Protein AF-A0A4U9DCT5-F1 (afdb_monomer)

InterPro domains:
  IPR035994 Nucleoside phosphorylase superfamily [G3DSA:3.40.50.1580] (1-53)
  IPR035994 Nucleoside phosphorylase superfamily [SSF53167] (1-53)

Sequence (53 aa):
MGACTDSKVNRLRFKDHDFAAIADFGMVRNAVDAAKALGVDARVGNIFSADLF

Organism: Raoultella terrigena (NCBI:txid577)

Radius of gyration: 14.42 Å; Cα contacts (8 Å, |Δi|>4): 53; chains: 1; bounding box: 31×26×34 Å

Secondary structure (DSSP, 8-state):
-EEEE--HHHHHHTTTPPP-EE--HHHHHHHHHHHHHTT-------EEE-S--

Nearest PDB structures (foldseek):
  1a69-assembly1_C  TM=9.115E-01  e=7.858E-07  Escherichia coli
  5mx6-assembly1_F  TM=9.066E-01  e=2.681E-04  Helicobacter pylori
  8d38-assembly1_B  TM=9.320E-01  e=1.587E-03  Geobacillus stearothermophilus
  4m3n-assembly1_A  TM=9.029E-01  e=1.194E-03  Meiothermus ruber DSM 1279
  4m7w-assembly1_A  TM=9.195E-01  e=2.431E-03  Leptotrichia buccalis C-1013-b

Mean predicted aligned error: 5.9 Å

pLDDT: mean 83.71, std 12.02, range [62.5, 98.12]

Structure (mmCIF, N/CA/C/O backbone):
data_AF-A0A4U9DCT5-F1
#
_entry.id   AF-A0A4U9DCT5-F1
#
loop_
_atom_site.group_PDB
_atom_site.id
_atom_site.type_symbol
_atom_site.label_atom_id
_atom_site.label_alt_id
_atom_site.label_comp_id
_atom_site.label_asym_id
_atom_site.label_entity_id
_atom_site.label_seq_id
_atom_site.pdbx_PDB_ins_code
_atom_site.Cartn_x
_atom_site.Cartn_y
_atom_site.Cartn_z
_atom_site.occupancy
_atom_site.B_iso_or_equiv
_atom_site.auth_seq_id
_atom_site.auth_comp_id
_atom_site.auth_asym_id
_atom_site.auth_atom_id
_atom_site.pdbx_PDB_model_num
ATOM 1 N N . MET A 1 1 ? -4.102 -2.724 -3.378 1.00 76.19 1 MET A N 1
ATOM 2 C CA . MET A 1 1 ? -3.382 -1.436 -3.321 1.00 76.19 1 MET A CA 1
ATOM 3 C C . MET A 1 1 ? -2.117 -1.608 -4.135 1.00 76.19 1 MET A C 1
ATOM 5 O O . MET A 1 1 ? -1.342 -2.501 -3.810 1.00 76.19 1 MET A O 1
ATOM 9 N N . GLY A 1 2 ? -1.973 -0.857 -5.223 1.00 75.88 2 GLY A N 1
ATOM 10 C CA . GLY A 1 2 ? -0.804 -0.925 -6.096 1.00 75.88 2 GLY A CA 1
ATOM 11 C C . GLY A 1 2 ? -0.049 0.399 -6.136 1.00 75.88 2 GLY A C 1
ATOM 12 O O . GLY A 1 2 ? -0.646 1.460 -5.949 1.00 75.88 2 GLY A O 1
ATOM 13 N N . ALA A 1 3 ? 1.251 0.337 -6.394 1.00 75.00 3 ALA A N 1
ATOM 14 C CA . ALA A 1 3 ? 2.074 1.498 -6.686 1.00 75.00 3 ALA A CA 1
ATOM 15 C C . ALA A 1 3 ? 2.683 1.369 -8.086 1.00 75.00 3 ALA A C 1
ATOM 17 O O . ALA A 1 3 ? 3.194 0.309 -8.461 1.00 75.00 3 ALA A O 1
ATOM 18 N N . CYS A 1 4 ? 2.632 2.467 -8.835 1.00 74.81 4 CYS A N 1
ATOM 19 C CA . CYS A 1 4 ? 3.397 2.658 -10.064 1.00 74.81 4 CYS A CA 1
ATOM 20 C C . CYS A 1 4 ? 4.522 3.657 -9.781 1.00 74.81 4 CYS A C 1
ATOM 22 O O . CYS A 1 4 ? 4.353 4.545 -8.947 1.00 74.81 4 CYS A O 1
ATOM 24 N N . THR A 1 5 ? 5.654 3.537 -10.469 1.00 67.94 5 THR A N 1
ATOM 25 C CA . THR A 1 5 ? 6.803 4.428 -10.267 1.00 67.94 5 THR A CA 1
ATOM 26 C C . THR A 1 5 ? 7.425 4.834 -11.595 1.00 67.94 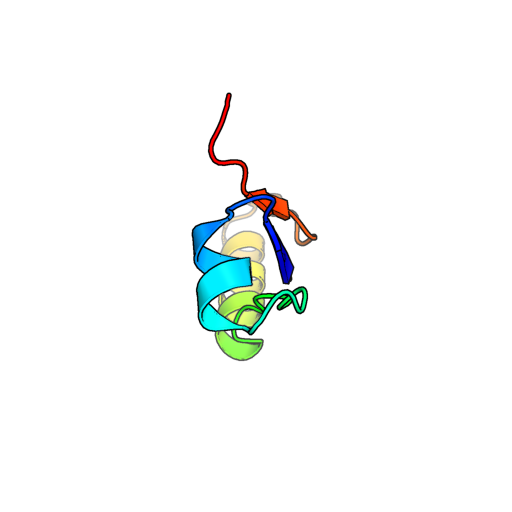5 THR A C 1
ATOM 28 O O . THR A 1 5 ? 7.421 4.048 -12.540 1.00 67.94 5 THR A O 1
ATOM 31 N N . ASP A 1 6 ? 7.959 6.052 -11.664 1.00 67.81 6 ASP A N 1
ATOM 32 C CA . ASP A 1 6 ? 8.823 6.514 -12.755 1.00 67.81 6 ASP A CA 1
ATOM 33 C C . ASP A 1 6 ? 10.313 6.234 -12.505 1.00 67.81 6 ASP A C 1
ATOM 35 O O . ASP A 1 6 ? 11.154 6.553 -13.352 1.00 67.81 6 ASP A O 1
ATOM 39 N N . SER A 1 7 ? 10.655 5.607 -11.375 1.00 68.69 7 SER A N 1
ATOM 40 C CA . SER A 1 7 ? 12.042 5.399 -10.993 1.00 68.69 7 SER A CA 1
ATOM 41 C C . SER A 1 7 ? 12.783 4.526 -12.003 1.00 68.69 7 SER A C 1
ATOM 43 O O . SER A 1 7 ? 12.466 3.347 -12.221 1.00 68.69 7 SER A O 1
ATOM 45 N N . LYS A 1 8 ? 13.863 5.080 -12.569 1.00 64.00 8 LYS A N 1
ATOM 46 C CA . LYS A 1 8 ? 14.787 4.335 -13.440 1.00 64.00 8 LYS A CA 1
ATOM 47 C C . LYS A 1 8 ? 15.417 3.140 -12.727 1.00 64.00 8 LYS A C 1
ATOM 49 O O . LYS A 1 8 ? 15.784 2.179 -13.394 1.00 64.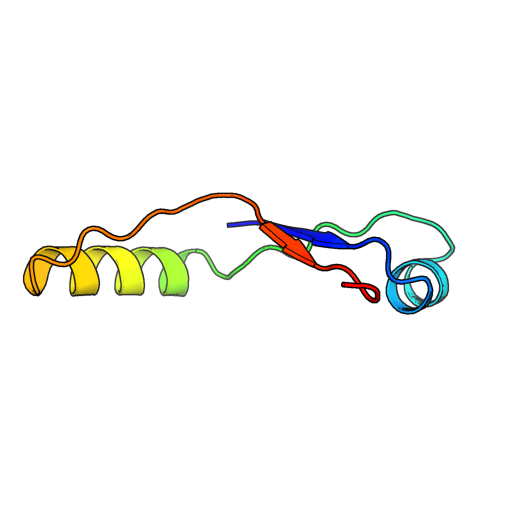00 8 LYS A O 1
ATOM 54 N N . VAL A 1 9 ? 15.505 3.158 -11.394 1.00 67.81 9 VAL A N 1
ATOM 55 C CA . VAL A 1 9 ? 16.026 2.033 -10.602 1.00 67.81 9 VAL A CA 1
ATOM 56 C C . VAL A 1 9 ? 15.139 0.797 -10.754 1.00 67.81 9 VAL A C 1
ATOM 58 O O . VAL A 1 9 ? 15.655 -0.318 -10.857 1.00 67.81 9 VAL A O 1
ATOM 61 N N . ASN A 1 10 ? 13.817 0.982 -10.810 1.00 63.91 10 ASN A N 1
ATOM 62 C CA . ASN A 1 10 ? 12.880 -0.125 -10.967 1.00 63.91 10 ASN A CA 1
ATOM 63 C C . ASN A 1 10 ? 12.991 -0.722 -12.379 1.00 63.91 10 ASN A C 1
ATOM 65 O O . ASN A 1 10 ? 13.167 -1.929 -12.531 1.00 63.91 10 ASN A O 1
ATOM 69 N N . ARG A 1 11 ? 13.034 0.133 -13.408 1.00 62.50 11 ARG A N 1
ATOM 70 C CA . ARG A 1 11 ? 13.242 -0.2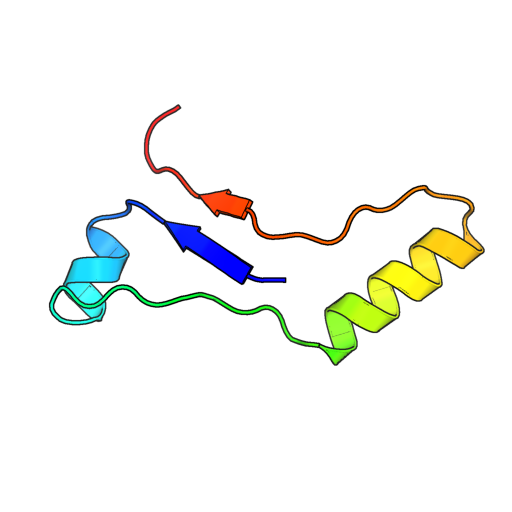99 -14.800 1.00 62.50 11 ARG A CA 1
ATOM 71 C C . ARG A 1 11 ? 14.575 -1.016 -15.005 1.00 62.50 11 ARG A C 1
ATOM 73 O O . ARG A 1 11 ? 14.601 -2.068 -15.632 1.00 62.50 11 ARG A O 1
ATOM 80 N N . LEU A 1 12 ? 15.662 -0.538 -14.396 1.00 68.94 12 LEU A N 1
ATOM 81 C CA . LEU A 1 12 ? 16.972 -1.191 -14.495 1.00 68.94 12 LEU A CA 1
ATOM 82 C C . LEU A 1 12 ? 16.966 -2.609 -13.891 1.00 68.94 12 LEU A C 1
ATOM 84 O O . LEU A 1 12 ? 17.580 -3.523 -14.437 1.00 68.94 12 LEU A O 1
ATOM 88 N N . ARG A 1 13 ? 16.253 -2.806 -12.771 1.00 74.75 13 ARG A N 1
ATOM 89 C CA . ARG A 1 13 ? 16.120 -4.114 -12.101 1.00 74.75 13 ARG A CA 1
ATOM 90 C C . ARG A 1 13 ? 15.211 -5.080 -12.858 1.00 74.75 13 ARG A C 1
ATOM 92 O O . ARG A 1 13 ? 15.462 -6.282 -12.835 1.00 74.75 13 ARG A O 1
ATOM 99 N N . PHE A 1 14 ? 14.198 -4.560 -13.546 1.00 75.88 14 PHE A N 1
ATOM 100 C CA . PHE A 1 14 ? 13.226 -5.346 -14.306 1.00 75.88 14 PHE A CA 1
ATOM 101 C C . PHE A 1 14 ? 13.457 -5.310 -15.826 1.00 75.88 14 PHE A C 1
ATOM 103 O O . PHE A 1 14 ? 12.546 -5.633 -16.580 1.00 75.88 14 PHE A O 1
ATOM 110 N N . LYS A 1 15 ? 14.674 -4.979 -16.290 1.00 78.38 15 LYS A N 1
ATOM 111 C CA . LYS A 1 15 ? 15.057 -4.957 -17.719 1.00 78.38 15 LYS A CA 1
ATOM 112 C C . LYS A 1 15 ? 14.084 -4.147 -18.595 1.00 78.38 15 LYS A C 1
ATOM 114 O O . LYS A 1 15 ? 13.592 -4.643 -19.601 1.00 78.38 15 LYS A O 1
ATOM 119 N N . ASP A 1 16 ? 13.794 -2.921 -18.170 1.00 72.00 16 ASP A N 1
ATOM 120 C CA . ASP A 1 16 ? 12.861 -1.969 -18.792 1.00 72.00 16 ASP A CA 1
ATOM 121 C C . ASP A 1 16 ? 11.380 -2.386 -18.801 1.00 72.00 16 ASP A C 1
ATOM 123 O O . ASP A 1 16 ?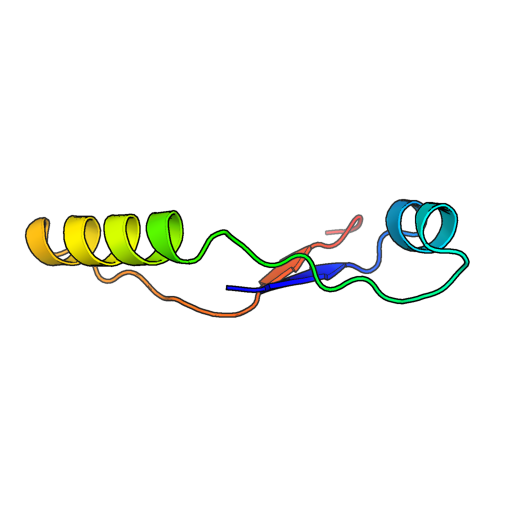 10.552 -1.712 -19.414 1.00 72.00 16 ASP A O 1
ATOM 127 N N . HIS A 1 17 ? 11.005 -3.438 -18.067 1.00 68.06 17 HIS A N 1
ATOM 128 C CA . HIS A 1 17 ? 9.602 -3.732 -17.789 1.00 68.06 17 HIS A CA 1
ATOM 129 C C . HIS A 1 17 ? 9.070 -2.904 -16.616 1.00 68.06 17 HIS A C 1
ATOM 131 O O . HIS A 1 17 ? 9.757 -2.681 -15.615 1.00 68.06 17 HIS A O 1
ATOM 137 N N . ASP A 1 18 ? 7.805 -2.496 -16.718 1.00 70.81 18 ASP A N 1
ATOM 138 C CA . ASP A 1 18 ? 7.103 -1.833 -15.627 1.00 70.81 18 ASP A CA 1
ATOM 139 C C . ASP A 1 18 ? 6.594 -2.890 -14.629 1.00 70.81 18 ASP A C 1
ATOM 141 O O . ASP A 1 18 ? 5.768 -3.745 -14.953 1.00 70.81 18 ASP A O 1
ATOM 145 N N . PHE A 1 19 ? 7.108 -2.840 -13.399 1.00 75.81 19 PHE A N 1
ATOM 146 C CA . PHE A 1 19 ? 6.667 -3.695 -12.298 1.00 75.81 19 PHE A CA 1
ATOM 147 C C . PHE A 1 19 ? 5.646 -2.957 -11.429 1.00 75.81 19 PHE A C 1
ATOM 149 O O . PHE A 1 19 ? 5.960 -1.922 -10.837 1.00 75.81 19 PHE A O 1
ATOM 156 N N . ALA A 1 20 ? 4.438 -3.515 -11.320 1.00 78.31 20 ALA A N 1
ATOM 157 C CA . ALA A 1 20 ? 3.415 -3.022 -10.406 1.00 78.31 20 ALA A CA 1
ATOM 158 C C . ALA A 1 20 ? 3.662 -3.587 -9.002 1.00 78.31 20 ALA A C 1
ATOM 160 O O . ALA A 1 20 ? 3.434 -4.771 -8.750 1.00 78.31 20 ALA A O 1
ATOM 161 N N . ALA A 1 21 ? 4.113 -2.744 -8.074 1.00 82.25 21 ALA A N 1
ATOM 162 C CA . ALA A 1 21 ? 4.276 -3.156 -6.686 1.00 82.25 21 ALA A CA 1
ATOM 163 C C . ALA A 1 21 ? 2.896 -3.265 -6.024 1.00 82.25 21 ALA A C 1
ATOM 165 O O . ALA A 1 21 ? 2.172 -2.275 -5.934 1.00 82.25 21 ALA A O 1
ATOM 166 N N . ILE A 1 22 ? 2.518 -4.463 -5.575 1.00 89.00 22 ILE A N 1
ATOM 167 C CA . ILE A 1 22 ? 1.216 -4.736 -4.951 1.00 89.00 22 ILE A CA 1
ATOM 168 C C . ILE A 1 22 ? 1.413 -5.005 -3.459 1.00 89.00 22 ILE A C 1
ATOM 170 O O . ILE A 1 22 ? 2.250 -5.820 -3.076 1.00 89.00 22 ILE A O 1
ATOM 174 N N . ALA A 1 23 ? 0.636 -4.325 -2.616 1.00 89.62 23 ALA A N 1
ATOM 175 C CA . ALA A 1 23 ? 0.623 -4.588 -1.181 1.00 89.62 23 ALA A CA 1
ATOM 176 C C . ALA A 1 23 ? -0.042 -5.936 -0.863 1.00 89.62 23 ALA A C 1
ATOM 178 O O . ALA A 1 23 ? -1.001 -6.331 -1.534 1.00 89.62 23 ALA A O 1
ATOM 179 N N . ASP A 1 24 ? 0.413 -6.595 0.205 1.00 93.31 24 ASP A N 1
ATOM 180 C CA . ASP A 1 24 ? -0.239 -7.797 0.724 1.00 93.31 24 ASP A CA 1
ATOM 181 C C . ASP A 1 24 ? -1.713 -7.525 1.065 1.00 93.31 24 ASP A C 1
ATOM 183 O O . ASP A 1 24 ? -2.058 -6.553 1.744 1.00 93.31 24 ASP A O 1
ATOM 187 N N . PHE A 1 25 ? -2.600 -8.399 0.590 1.00 92.62 25 PHE A N 1
ATOM 188 C CA . PHE A 1 25 ? -4.036 -8.212 0.761 1.00 92.62 25 PHE A CA 1
ATOM 189 C C . PHE A 1 25 ? -4.471 -8.336 2.226 1.00 92.62 25 PHE A C 1
ATOM 191 O O . PHE A 1 25 ? -5.329 -7.568 2.667 1.00 92.62 25 PHE A O 1
ATOM 198 N N . GLY A 1 26 ? -3.886 -9.270 2.981 1.00 95.81 26 GLY A N 1
ATOM 199 C CA . GLY A 1 26 ? -4.214 -9.474 4.391 1.00 95.81 26 GLY A CA 1
ATOM 200 C C . GLY A 1 26 ? -3.906 -8.230 5.219 1.00 95.81 26 GLY A C 1
ATOM 201 O O . GLY A 1 26 ? -4.752 -7.765 5.983 1.00 95.81 26 GLY A O 1
ATOM 202 N N . MET A 1 27 ? -2.741 -7.627 4.994 1.00 95.12 27 MET A N 1
ATOM 203 C CA . MET A 1 27 ? -2.351 -6.369 5.628 1.00 95.12 27 MET A CA 1
ATOM 204 C C . MET A 1 27 ? -3.293 -5.217 5.270 1.00 95.12 27 MET A C 1
ATOM 206 O O . MET A 1 27 ? -3.758 -4.512 6.167 1.00 95.12 27 MET A O 1
ATOM 210 N N . VAL A 1 28 ? -3.611 -5.036 3.983 1.00 95.62 28 VAL A N 1
ATOM 211 C CA . VAL A 1 28 ? -4.522 -3.966 3.538 1.00 95.62 28 VAL A CA 1
ATOM 212 C C . VAL A 1 28 ? -5.909 -4.137 4.160 1.00 95.62 28 VAL A C 1
ATOM 214 O O . VAL A 1 28 ? -6.481 -3.166 4.652 1.00 95.62 28 VAL A O 1
ATOM 217 N N . ARG A 1 29 ? -6.442 -5.363 4.186 1.00 96.19 29 ARG A N 1
ATOM 218 C CA . ARG A 1 29 ? -7.737 -5.662 4.808 1.00 96.19 29 ARG A CA 1
ATOM 219 C C . ARG A 1 29 ? -7.735 -5.331 6.300 1.00 96.19 29 ARG A C 1
ATOM 221 O O . ARG A 1 29 ? -8.618 -4.612 6.756 1.00 96.19 29 ARG A O 1
ATOM 228 N N . ASN A 1 30 ? -6.726 -5.799 7.033 1.00 97.44 30 ASN A N 1
ATOM 229 C CA . ASN A 1 30 ? -6.622 -5.565 8.473 1.00 97.44 30 ASN A CA 1
ATOM 230 C C . ASN A 1 30 ? -6.525 -4.068 8.803 1.00 97.44 30 ASN A C 1
ATOM 232 O O . ASN A 1 30 ? -7.149 -3.606 9.756 1.00 97.44 30 ASN A O 1
ATOM 236 N N . ALA A 1 31 ? -5.789 -3.295 7.998 1.00 96.19 31 ALA A N 1
ATOM 237 C CA . ALA A 1 31 ? -5.684 -1.848 8.165 1.00 96.19 31 ALA A CA 1
ATOM 238 C C . ALA A 1 31 ? -7.027 -1.133 7.934 1.00 96.19 31 ALA A C 1
ATOM 240 O O . ALA A 1 31 ? -7.390 -0.240 8.698 1.00 96.19 31 ALA A O 1
ATOM 241 N N . VAL A 1 32 ? -7.789 -1.545 6.915 1.00 97.25 32 VAL A N 1
ATOM 242 C CA . VAL A 1 32 ? -9.133 -1.005 6.643 1.00 97.25 32 VAL A CA 1
ATOM 243 C C . VAL A 1 32 ? -10.101 -1.332 7.778 1.00 97.25 32 VAL A C 1
ATOM 245 O O . VAL A 1 32 ? -10.860 -0.461 8.202 1.00 97.25 32 VAL A O 1
ATOM 248 N N . ASP A 1 33 ? -10.078 -2.565 8.281 1.00 97.75 33 ASP A N 1
ATOM 249 C CA . ASP A 1 33 ? -10.958 -2.994 9.370 1.00 97.75 33 ASP A CA 1
ATOM 250 C C . ASP A 1 33 ? -10.634 -2.238 10.673 1.00 97.75 33 ASP A C 1
ATOM 252 O O . ASP A 1 33 ? -11.545 -1.755 11.350 1.00 97.75 33 ASP A O 1
ATOM 256 N N . ALA A 1 34 ? -9.347 -2.030 10.975 1.00 97.88 34 ALA A N 1
ATOM 257 C CA . ALA A 1 34 ? -8.911 -1.211 12.105 1.00 97.88 34 ALA A CA 1
ATOM 258 C C . ALA A 1 34 ? -9.329 0.264 11.959 1.00 97.88 34 ALA A C 1
ATOM 260 O O . ALA A 1 34 ? -9.844 0.853 12.908 1.00 97.88 34 ALA A O 1
ATOM 261 N N . ALA A 1 35 ? -9.165 0.857 10.771 1.00 96.94 35 ALA A N 1
ATOM 262 C CA . AL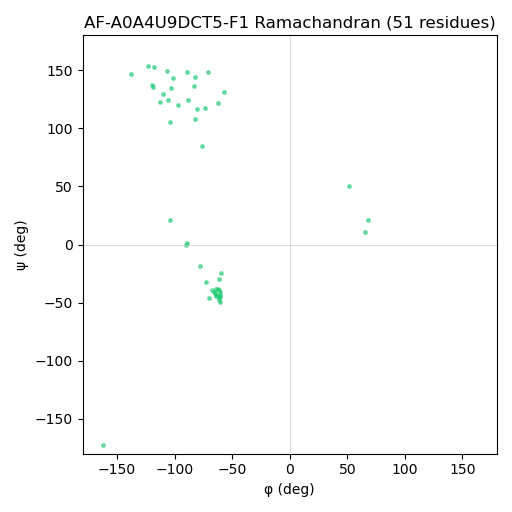A A 1 35 ? -9.579 2.235 10.509 1.00 96.94 35 ALA A CA 1
ATOM 263 C C . ALA A 1 35 ? -11.089 2.427 10.717 1.00 96.94 35 ALA A C 1
ATOM 265 O O . ALA A 1 35 ? -11.500 3.371 11.390 1.00 96.94 35 ALA A O 1
ATOM 266 N N . LYS A 1 36 ? -11.913 1.488 10.231 1.00 97.19 36 LYS A N 1
ATOM 267 C CA . LYS A 1 36 ? -13.368 1.495 10.458 1.00 97.19 36 LYS A CA 1
ATOM 268 C C . LYS A 1 36 ? -13.723 1.419 11.941 1.00 97.19 36 LYS A C 1
ATOM 270 O O . LYS A 1 36 ? -14.574 2.181 12.389 1.00 97.19 36 LYS A O 1
ATOM 275 N N . ALA A 1 37 ? -13.072 0.533 12.697 1.00 98.12 37 ALA A N 1
ATOM 276 C CA . ALA A 1 37 ? -13.303 0.395 14.137 1.00 98.12 37 ALA A CA 1
ATOM 277 C C . ALA A 1 37 ? -12.966 1.679 14.917 1.00 98.12 37 ALA A C 1
ATOM 279 O O . ALA A 1 37 ? -13.589 1.967 15.935 1.00 98.12 37 ALA A O 1
ATOM 280 N N . LEU A 1 38 ? -12.011 2.463 14.415 1.00 98.00 38 LEU A N 1
ATOM 281 C CA . LEU A 1 38 ? -11.597 3.744 14.987 1.00 98.00 38 LEU A CA 1
ATOM 282 C C . LEU A 1 38 ? -12.379 4.949 14.433 1.00 98.00 38 LEU A C 1
ATOM 284 O O . LEU A 1 38 ? -12.105 6.078 14.832 1.00 98.00 38 LEU A O 1
ATOM 288 N N . GLY A 1 39 ? -13.326 4.741 13.511 1.00 97.19 39 GLY A N 1
ATOM 289 C CA . GLY A 1 39 ? -14.063 5.829 12.860 1.00 97.19 39 GLY A CA 1
ATOM 290 C C . GLY A 1 39 ? -13.207 6.694 11.925 1.00 97.19 39 GLY A C 1
ATOM 291 O O . GLY A 1 39 ? -13.569 7.832 11.639 1.00 97.19 39 GLY A O 1
ATOM 292 N N . VAL A 1 40 ? -12.069 6.177 11.455 1.00 97.94 40 VAL A N 1
ATOM 293 C CA . VAL A 1 40 ? -11.165 6.864 10.524 1.00 97.94 40 VAL A CA 1
ATOM 294 C C . VAL A 1 40 ? -11.593 6.573 9.083 1.00 97.94 40 VAL A C 1
ATOM 296 O O . VAL A 1 40 ? -11.658 5.412 8.674 1.00 97.94 40 VAL A O 1
ATOM 299 N N . ASP A 1 41 ? -11.838 7.619 8.286 1.00 95.06 41 ASP A N 1
ATOM 300 C CA . ASP A 1 41 ? -12.138 7.486 6.851 1.00 95.06 41 ASP A CA 1
ATOM 301 C C . ASP A 1 41 ? -10.860 7.192 6.046 1.00 95.06 41 ASP A C 1
ATOM 303 O O . ASP A 1 41 ? -10.183 8.086 5.534 1.00 95.06 41 ASP A O 1
ATOM 307 N N . ALA A 1 42 ? -10.495 5.912 5.970 1.00 94.44 42 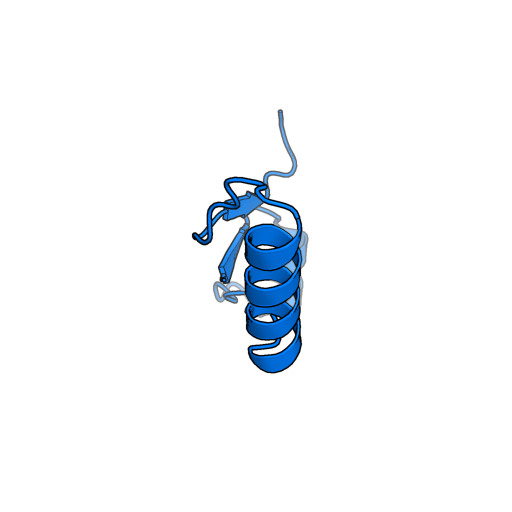ALA A N 1
ATOM 308 C CA . ALA A 1 42 ? -9.362 5.445 5.181 1.00 94.44 42 ALA A CA 1
ATOM 309 C C . ALA A 1 42 ? -9.737 5.242 3.702 1.00 94.44 42 ALA A C 1
ATOM 311 O O . ALA A 1 42 ? -10.749 4.622 3.369 1.00 94.44 42 ALA A O 1
ATOM 312 N N . ARG A 1 43 ? -8.865 5.693 2.792 1.00 94.44 43 ARG A N 1
ATOM 313 C CA . ARG A 1 43 ? -9.002 5.484 1.342 1.00 94.44 43 ARG A CA 1
ATOM 314 C C . ARG A 1 43 ? -8.059 4.386 0.855 1.00 94.44 43 ARG A C 1
ATOM 316 O O . ARG A 1 43 ? -6.875 4.394 1.178 1.00 94.44 43 ARG A O 1
ATOM 323 N N . 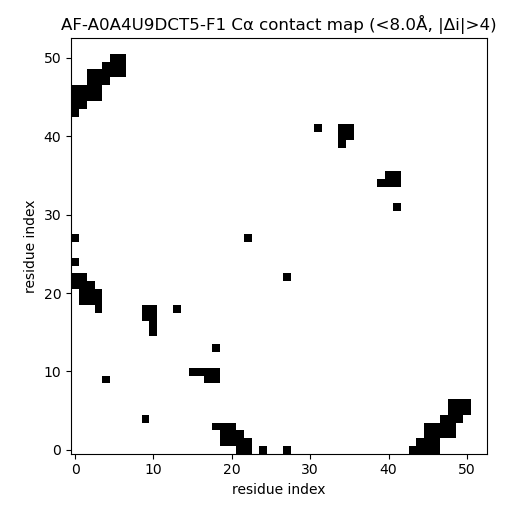VAL A 1 44 ? -8.573 3.474 0.029 1.00 95.12 44 VAL A N 1
ATOM 324 C CA . VAL A 1 44 ? -7.783 2.420 -0.626 1.00 95.12 44 VAL A CA 1
ATOM 325 C C . VAL A 1 44 ? -7.750 2.690 -2.123 1.00 95.12 44 VAL A C 1
ATOM 327 O O . VAL A 1 44 ? -8.795 2.758 -2.764 1.00 95.12 44 VAL A O 1
ATOM 330 N N . GLY A 1 45 ? -6.553 2.818 -2.686 1.00 92.12 45 GLY A N 1
ATOM 331 C CA . GLY A 1 45 ? -6.378 3.093 -4.107 1.00 92.12 45 GLY A CA 1
ATOM 332 C C . GLY A 1 45 ? -4.974 2.774 -4.595 1.00 92.12 45 GLY A C 1
ATOM 333 O O . GLY A 1 45 ? -4.167 2.183 -3.870 1.00 92.12 45 GLY A O 1
ATOM 334 N N . ASN A 1 46 ? -4.712 3.155 -5.841 1.00 90.25 46 ASN A N 1
ATOM 335 C CA . ASN A 1 46 ? -3.367 3.144 -6.391 1.00 90.25 46 ASN A CA 1
ATOM 336 C C . ASN A 1 46 ? -2.682 4.478 -6.116 1.00 90.25 46 ASN A C 1
ATOM 338 O O . ASN A 1 46 ? -3.334 5.522 -6.086 1.00 90.25 46 ASN A O 1
ATOM 342 N N . ILE A 1 47 ? -1.367 4.423 -5.943 1.00 87.38 47 ILE A N 1
ATOM 343 C CA . ILE A 1 47 ? -0.524 5.600 -5.748 1.00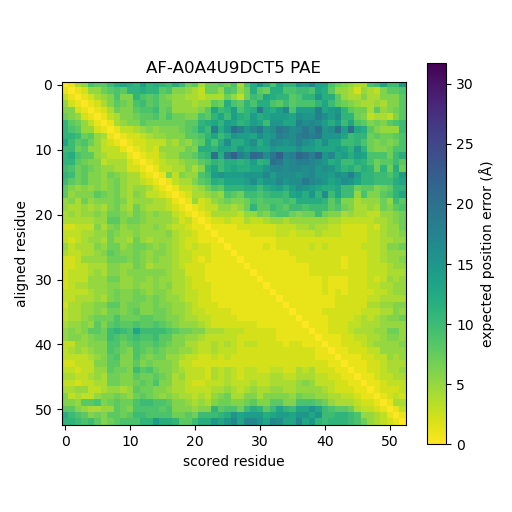 87.38 47 ILE A CA 1
ATOM 344 C C . ILE A 1 47 ? 0.570 5.644 -6.811 1.00 87.38 47 ILE A C 1
ATOM 346 O O . ILE A 1 47 ? 0.971 4.613 -7.357 1.00 87.38 47 ILE A O 1
ATOM 350 N N . PHE A 1 48 ? 1.047 6.848 -7.103 1.00 85.19 48 PHE A N 1
ATOM 351 C CA . PHE A 1 48 ? 2.218 7.062 -7.940 1.00 85.19 48 PHE A CA 1
ATOM 352 C C . PHE A 1 48 ? 3.391 7.473 -7.050 1.00 85.19 48 PHE A C 1
ATOM 354 O O . PHE A 1 48 ? 3.278 8.417 -6.270 1.00 85.19 48 PHE A O 1
ATOM 361 N N . SER A 1 49 ? 4.489 6.729 -7.133 1.00 81.56 49 SER A N 1
ATOM 362 C CA . SER A 1 49 ? 5.724 6.987 -6.397 1.00 81.56 49 SER A CA 1
ATOM 363 C C . SER A 1 49 ? 6.750 7.591 -7.350 1.00 81.56 49 SER A C 1
ATOM 365 O O . SER A 1 49 ? 7.290 6.873 -8.196 1.00 81.56 49 SER A O 1
ATOM 367 N N . ALA A 1 50 ? 6.982 8.896 -7.209 1.00 80.69 50 ALA A N 1
ATOM 368 C CA . ALA A 1 50 ? 7.873 9.670 -8.065 1.00 80.69 50 ALA A CA 1
ATOM 369 C C . ALA A 1 50 ? 9.234 9.927 -7.399 1.00 80.69 50 ALA A C 1
ATOM 371 O O . ALA A 1 50 ? 9.284 10.183 -6.194 1.00 80.69 50 ALA A O 1
ATOM 372 N N . ASP A 1 51 ? 10.316 9.911 -8.182 1.00 78.50 51 ASP A N 1
ATOM 373 C CA . ASP A 1 51 ? 11.657 10.313 -7.710 1.00 78.50 51 ASP A CA 1
ATOM 374 C C . ASP A 1 51 ? 11.821 11.851 -7.635 1.00 78.50 51 ASP A C 1
ATOM 376 O O . ASP A 1 51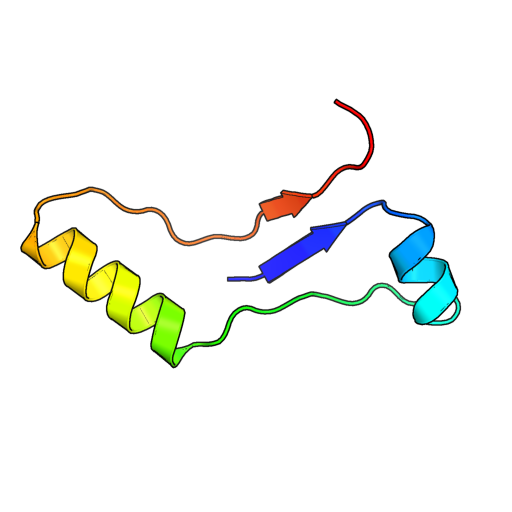 ? 12.719 12.355 -6.957 1.00 78.50 51 ASP A O 1
ATOM 380 N N . LEU A 1 52 ? 10.959 12.605 -8.326 1.00 67.31 52 LEU A N 1
ATOM 381 C CA . LEU A 1 52 ? 10.953 14.070 -8.379 1.00 67.31 52 LEU A CA 1
ATOM 382 C C . LEU A 1 52 ? 9.625 14.617 -7.841 1.00 67.31 52 LEU A C 1
ATOM 384 O O . LEU A 1 52 ? 8.564 14.079 -8.154 1.00 67.31 52 LEU A O 1
ATOM 388 N N . PHE A 1 53 ? 9.711 15.679 -7.037 1.00 65.69 53 PHE A N 1
ATOM 389 C CA . PHE A 1 53 ? 8.562 16.376 -6.452 1.00 65.69 53 PHE A CA 1
ATOM 390 C C . PHE A 1 53 ? 8.032 17.475 -7.376 1.00 65.69 53 PHE A C 1
ATOM 392 O O . PHE A 1 53 ? 8.873 18.170 -7.994 1.00 65.69 53 PHE A O 1
#

Solvent-accessible surface area (backbone atoms only — not comparable to full-atom values): 3372 Å² total; per-residue (Å²): 88,40,37,44,64,77,42,63,69,56,26,66,75,49,75,71,41,89,71,76,48,66,58,62,64,68,60,54,52,52,52,52,54,52,29,56,77,70,73,44,93,78,85,88,59,73,49,78,51,62,87,70,135

Foldseek 3Di:
DWEWEPDVVCCVVVVNDTDIHDDDPVVVVVVVVVCVVVVHPDDDDYYYDYPPD